Protein AF-A0A374K4F7-F1 (afdb_monomer_lite)

Foldseek 3Di:
DDPVVVVVVVVQLVLQLVLLVVLVPDDLVCLVVSCVVSVHDSVVSVVSVVVCVVCVPDHSSVSSVVVSVD

Radius of gyration: 12.78 Å; chains: 1; bounding box: 24×39×24 Å

Sequence (70 aa):
MTLQMRDRENVELGEMKKQVFLIRKITRDKVAATSDFLGVSESFVIKVMDLIEENPDLDDEEIAEMLVDF

Structure (mmCIF, N/CA/C/O backbone):
data_AF-A0A374K4F7-F1
#
_entry.id   AF-A0A374K4F7-F1
#
loop_
_atom_site.group_PDB
_atom_site.id
_atom_site.type_symbol
_atom_site.label_atom_id
_atom_site.label_alt_id
_atom_site.label_comp_id
_atom_site.label_asym_id
_atom_site.label_entity_id
_atom_site.label_seq_id
_atom_site.pdbx_PDB_ins_code
_atom_site.Cartn_x
_atom_site.Cartn_y
_atom_site.Cartn_z
_atom_site.occupancy
_atom_site.B_iso_or_equiv
_atom_site.auth_seq_id
_atom_site.auth_comp_id
_atom_site.auth_asym_id
_atom_site.auth_atom_id
_atom_site.pdbx_PDB_model_num
ATOM 1 N N . MET A 1 1 ? 9.487 29.201 -5.166 1.00 44.78 1 MET A N 1
ATOM 2 C CA . MET A 1 1 ? 9.190 27.993 -4.368 1.00 44.78 1 MET A CA 1
ATOM 3 C C . MET A 1 1 ? 10.048 28.015 -3.119 1.00 44.78 1 MET A C 1
ATOM 5 O O . MET A 1 1 ? 11.268 28.013 -3.230 1.00 44.78 1 MET A O 1
ATOM 9 N N . THR A 1 2 ? 9.424 28.147 -1.954 1.00 50.16 2 THR A N 1
ATOM 10 C CA . THR A 1 2 ? 10.076 28.108 -0.638 1.00 50.16 2 THR A CA 1
ATOM 11 C C . THR A 1 2 ? 10.375 26.659 -0.247 1.00 50.16 2 THR A C 1
ATOM 13 O O . THR A 1 2 ? 9.583 25.770 -0.553 1.00 50.16 2 THR A O 1
ATOM 16 N N . LEU A 1 3 ? 11.504 26.416 0.435 1.00 56.53 3 LEU A N 1
ATOM 17 C CA . LEU A 1 3 ? 11.941 25.075 0.871 1.00 56.53 3 LEU A CA 1
ATOM 18 C C . LEU A 1 3 ? 10.850 24.283 1.617 1.00 56.53 3 LEU A C 1
ATOM 20 O O . LEU A 1 3 ? 10.769 23.072 1.474 1.00 56.53 3 LEU A O 1
ATOM 24 N N . GLN A 1 4 ? 9.956 24.976 2.324 1.00 54.44 4 GLN A N 1
ATOM 25 C CA . GLN A 1 4 ? 8.869 24.374 3.101 1.00 54.44 4 GLN A CA 1
ATOM 26 C C . GLN A 1 4 ? 7.820 23.611 2.276 1.00 54.44 4 GLN A C 1
ATOM 28 O O . GLN A 1 4 ? 7.133 22.764 2.836 1.00 54.44 4 GLN A O 1
ATOM 33 N N . MET A 1 5 ? 7.660 23.916 0.982 1.00 55.72 5 MET A N 1
ATOM 34 C CA . MET A 1 5 ? 6.718 23.180 0.123 1.00 55.72 5 MET A CA 1
ATOM 35 C C . MET A 1 5 ? 7.291 21.813 -0.270 1.00 55.72 5 MET A C 1
ATOM 37 O O . MET A 1 5 ? 6.599 20.811 -0.142 1.00 55.72 5 MET A O 1
ATOM 41 N N . ARG A 1 6 ? 8.592 21.767 -0.596 1.00 58.00 6 ARG A N 1
ATOM 42 C CA . ARG A 1 6 ? 9.298 20.527 -0.963 1.00 58.00 6 ARG A CA 1
ATOM 43 C C . ARG A 1 6 ? 9.380 19.532 0.194 1.00 58.00 6 ARG A C 1
ATOM 45 O O . ARG A 1 6 ? 9.316 18.329 -0.023 1.00 58.00 6 ARG A O 1
ATOM 52 N N . ASP A 1 7 ? 9.519 20.030 1.423 1.00 57.19 7 ASP A N 1
ATOM 53 C CA . ASP A 1 7 ? 9.580 19.164 2.605 1.00 57.19 7 ASP A CA 1
ATOM 54 C C . ASP A 1 7 ? 8.235 18.483 2.897 1.00 57.19 7 ASP A C 1
ATOM 56 O O . ASP A 1 7 ? 8.230 17.355 3.379 1.00 57.19 7 ASP A O 1
ATOM 60 N N . ARG A 1 8 ? 7.095 19.122 2.588 1.00 59.69 8 ARG A N 1
ATOM 61 C CA . ARG A 1 8 ? 5.775 18.483 2.744 1.00 59.69 8 ARG A CA 1
ATOM 62 C C . ARG A 1 8 ? 5.525 17.413 1.695 1.00 59.69 8 ARG A C 1
ATOM 64 O O . ARG A 1 8 ? 5.132 16.316 2.069 1.00 59.69 8 ARG A O 1
ATOM 71 N N . GLU A 1 9 ? 5.820 17.710 0.433 1.00 59.03 9 GLU A N 1
ATOM 72 C CA . GLU A 1 9 ? 5.669 16.746 -0.666 1.00 59.03 9 GLU A CA 1
ATOM 73 C C . GLU A 1 9 ? 6.508 15.485 -0.410 1.00 59.03 9 GLU A C 1
ATOM 75 O O . GLU A 1 9 ? 6.021 14.369 -0.562 1.00 59.03 9 GLU A O 1
ATOM 80 N N . ASN A 1 10 ? 7.738 15.641 0.093 1.00 62.97 10 ASN A N 1
ATOM 81 C CA . ASN A 1 10 ? 8.587 14.502 0.454 1.00 62.97 10 ASN A CA 1
ATOM 82 C C . ASN A 1 10 ? 8.048 13.676 1.633 1.00 62.97 10 ASN A C 1
ATOM 84 O O . ASN A 1 10 ? 8.268 12.464 1.683 1.00 62.97 10 ASN A O 1
ATOM 88 N N . VAL A 1 11 ? 7.375 14.307 2.601 1.00 67.88 11 VAL A N 1
ATOM 89 C CA . VAL A 1 11 ? 6.745 13.583 3.717 1.00 67.88 11 VAL A CA 1
ATOM 90 C C . VAL A 1 11 ? 5.528 12.802 3.223 1.00 67.88 11 VAL A C 1
ATOM 92 O O . VAL A 1 11 ? 5.411 11.622 3.547 1.00 67.88 11 VAL A O 1
ATOM 95 N N . GLU A 1 12 ? 4.681 13.416 2.396 1.00 68.81 12 GLU A N 1
ATOM 96 C CA . GLU A 1 12 ? 3.486 12.780 1.824 1.00 68.81 12 GLU A CA 1
ATOM 97 C C . GLU A 1 12 ? 3.850 11.585 0.924 1.00 68.81 12 GLU A C 1
ATOM 99 O O . GLU A 1 12 ? 3.307 10.492 1.100 1.00 68.81 12 GLU A O 1
ATOM 104 N N . LEU A 1 13 ? 4.858 11.731 0.055 1.00 72.06 13 LEU A N 1
ATOM 105 C CA . LEU A 1 13 ? 5.419 10.627 -0.739 1.00 72.06 13 LEU A CA 1
ATOM 106 C C . LEU A 1 13 ? 5.968 9.493 0.135 1.00 72.06 13 LEU A C 1
ATOM 108 O O . LEU A 1 13 ? 5.778 8.310 -0.160 1.00 72.06 13 LEU A O 1
ATOM 112 N N . GLY A 1 14 ? 6.643 9.838 1.233 1.00 75.56 14 GLY A N 1
ATOM 113 C CA . GLY A 1 14 ? 7.180 8.862 2.178 1.00 75.56 14 GLY A CA 1
ATOM 114 C C . GLY A 1 14 ? 6.096 8.061 2.907 1.00 75.56 14 GLY A C 1
ATOM 115 O O . GLY A 1 14 ? 6.285 6.869 3.172 1.00 75.56 14 GLY A O 1
ATOM 116 N N . GLU A 1 15 ? 4.964 8.686 3.230 1.00 79.44 15 GLU A N 1
ATOM 117 C CA . GLU A 1 15 ? 3.806 8.010 3.824 1.00 79.44 15 GLU A CA 1
ATOM 118 C C . GLU A 1 15 ? 3.087 7.121 2.802 1.00 79.44 15 GLU A C 1
ATOM 120 O O . GLU A 1 15 ? 2.835 5.949 3.097 1.00 79.44 15 GLU A O 1
AT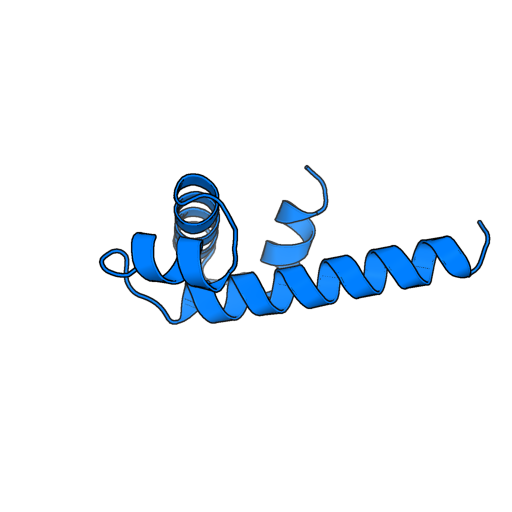OM 125 N N . MET A 1 16 ? 2.869 7.618 1.582 1.00 80.81 16 MET A N 1
ATOM 126 C CA . MET A 1 16 ? 2.288 6.859 0.467 1.00 80.81 16 MET A CA 1
ATOM 127 C C . MET A 1 16 ? 3.097 5.600 0.135 1.00 80.81 16 MET A C 1
ATOM 129 O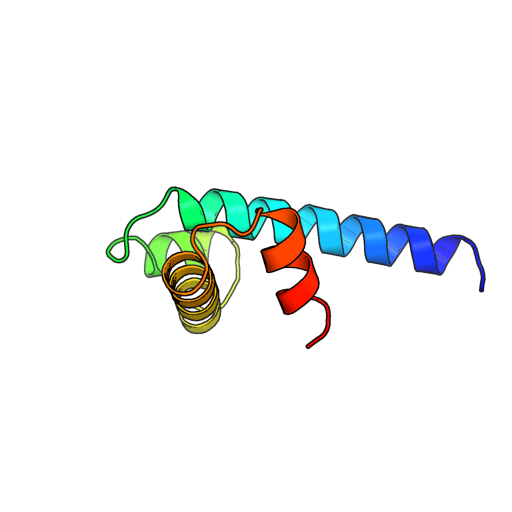 O . MET A 1 16 ? 2.542 4.503 0.100 1.00 80.81 16 MET A O 1
ATOM 133 N N . LYS A 1 17 ? 4.427 5.706 0.009 1.00 83.00 17 LYS A N 1
ATOM 134 C CA . LYS A 1 17 ? 5.312 4.542 -0.197 1.00 83.00 17 LYS A CA 1
ATOM 135 C C . LYS A 1 17 ? 5.123 3.462 0.866 1.00 83.00 17 LYS A C 1
ATOM 137 O O . LYS A 1 17 ? 5.068 2.274 0.552 1.00 83.00 17 LYS A O 1
ATOM 142 N N . LYS A 1 18 ? 5.017 3.854 2.142 1.00 84.38 18 LYS A N 1
ATOM 143 C CA . LYS A 1 18 ? 4.797 2.899 3.241 1.00 84.38 18 LYS A CA 1
ATOM 144 C C . LYS A 1 18 ? 3.442 2.210 3.125 1.00 84.38 18 LYS A C 1
ATOM 146 O O . LYS A 1 18 ? 3.361 1.011 3.390 1.00 84.38 18 LYS A O 1
ATOM 151 N N . GLN A 1 19 ? 2.401 2.947 2.741 1.00 83.25 19 GLN A N 1
ATOM 152 C CA . GLN A 1 19 ? 1.069 2.388 2.515 1.00 83.25 19 GLN A CA 1
ATOM 153 C C . GLN A 1 19 ? 1.096 1.369 1.372 1.00 83.25 19 GLN A C 1
ATOM 155 O O . GLN A 1 19 ? 0.686 0.231 1.581 1.00 83.25 19 GLN A O 1
ATOM 160 N N . VAL A 1 20 ? 1.665 1.726 0.218 1.00 84.88 20 VAL A N 1
ATOM 161 C CA . VAL A 1 20 ? 1.800 0.835 -0.948 1.00 84.88 20 VAL A CA 1
ATOM 162 C C . VAL A 1 20 ? 2.572 -0.436 -0.596 1.00 84.88 20 VAL A C 1
ATOM 164 O O . VAL A 1 20 ? 2.093 -1.537 -0.857 1.00 84.88 20 VAL A O 1
ATOM 167 N N . PHE A 1 21 ? 3.713 -0.314 0.086 1.00 86.00 21 PHE A N 1
ATOM 168 C CA . PHE A 1 21 ? 4.513 -1.465 0.513 1.00 86.00 21 PHE A CA 1
ATOM 169 C C . PHE A 1 21 ? 3.753 -2.415 1.448 1.00 86.00 21 PHE A C 1
ATOM 171 O O . PHE A 1 21 ? 3.881 -3.639 1.351 1.00 86.00 21 PHE A O 1
ATOM 178 N N . LEU A 1 22 ? 2.967 -1.868 2.381 1.00 84.88 22 LEU A N 1
ATOM 179 C CA . LEU A 1 22 ? 2.117 -2.673 3.259 1.00 84.88 22 LEU A CA 1
ATOM 180 C C . LEU A 1 22 ? 1.001 -3.352 2.462 1.00 84.88 22 LEU A C 1
ATOM 182 O O . LEU A 1 22 ? 0.757 -4.540 2.669 1.00 84.88 22 LEU A O 1
ATOM 186 N N . ILE A 1 23 ? 0.383 -2.631 1.524 1.00 85.81 23 ILE A N 1
ATOM 187 C CA . ILE A 1 23 ? -0.687 -3.141 0.663 1.00 85.81 23 ILE A CA 1
ATOM 188 C C . ILE A 1 23 ? -0.176 -4.272 -0.243 1.00 85.81 23 ILE A C 1
ATOM 190 O O . ILE A 1 23 ? -0.816 -5.313 -0.349 1.00 85.81 23 ILE A O 1
ATOM 194 N N . ARG A 1 24 ? 1.035 -4.153 -0.794 1.00 83.88 24 ARG A N 1
ATOM 195 C CA . ARG A 1 24 ? 1.688 -5.196 -1.608 1.00 83.88 24 ARG A CA 1
ATOM 196 C C . ARG A 1 24 ? 1.907 -6.513 -0.857 1.00 83.88 24 ARG A C 1
ATOM 198 O O . ARG A 1 24 ? 2.003 -7.575 -1.466 1.00 83.88 24 ARG A O 1
ATOM 205 N N . LYS A 1 25 ? 2.019 -6.455 0.471 1.00 85.75 25 LYS A N 1
ATOM 206 C CA . LYS A 1 25 ? 2.273 -7.618 1.336 1.00 85.75 25 LYS A CA 1
ATOM 207 C C . LYS A 1 25 ? 1.014 -8.254 1.907 1.00 85.75 25 LYS A C 1
ATOM 209 O O . LYS A 1 25 ? 1.111 -9.322 2.519 1.00 85.75 25 LYS A O 1
ATOM 214 N N . ILE A 1 26 ? -0.139 -7.611 1.762 1.00 84.31 26 ILE A N 1
ATOM 215 C CA . ILE A 1 26 ? -1.410 -8.172 2.205 1.00 84.31 26 ILE A CA 1
ATOM 216 C C . ILE A 1 26 ? -2.132 -8.858 1.052 1.00 84.31 26 ILE A C 1
ATOM 218 O O . ILE A 1 26 ? -1.846 -8.660 -0.123 1.00 84.31 26 ILE A O 1
ATOM 222 N N . THR A 1 27 ? -3.073 -9.710 1.417 1.00 80.88 27 THR A N 1
ATOM 223 C CA . THR A 1 27 ? -3.961 -10.417 0.498 1.00 80.88 27 THR A CA 1
ATOM 224 C C . THR A 1 27 ? -5.344 -9.764 0.547 1.00 80.88 27 THR A C 1
ATOM 226 O O . THR A 1 27 ? -5.665 -9.048 1.501 1.00 80.88 27 THR A O 1
ATOM 229 N N . ARG A 1 28 ? -6.162 -9.959 -0.500 1.00 78.81 28 ARG A N 1
ATOM 230 C CA . ARG A 1 28 ? -7.457 -9.262 -0.662 1.00 78.81 28 ARG A CA 1
ATOM 231 C C . ARG A 1 28 ? -8.434 -9.515 0.506 1.00 78.81 28 ARG A C 1
ATOM 233 O O . ARG A 1 28 ? -9.335 -8.718 0.731 1.00 78.81 28 ARG A O 1
ATOM 240 N N . ASP A 1 29 ? -8.247 -10.581 1.285 1.00 83.44 29 ASP A N 1
ATOM 241 C CA . ASP A 1 29 ? -9.014 -10.887 2.504 1.00 83.44 29 ASP A CA 1
ATOM 242 C C . ASP A 1 29 ? -8.726 -9.928 3.672 1.00 83.44 29 ASP A C 1
ATOM 244 O O . ASP A 1 29 ? -9.536 -9.816 4.591 1.00 83.44 29 ASP A O 1
ATOM 248 N N . LYS A 1 30 ? -7.594 -9.216 3.640 1.00 86.94 30 LYS A N 1
ATOM 249 C CA . LYS A 1 30 ? -7.168 -8.287 4.696 1.00 86.94 30 LYS A CA 1
ATOM 250 C C . LYS A 1 30 ? -7.432 -6.819 4.383 1.00 86.94 30 LYS A C 1
ATOM 252 O O . LYS A 1 30 ? -7.024 -5.968 5.168 1.00 86.94 30 LYS A O 1
ATOM 257 N N . VAL A 1 31 ? -8.141 -6.517 3.294 1.00 87.00 31 VAL A N 1
ATOM 258 C CA . VAL A 1 31 ? -8.444 -5.141 2.864 1.00 87.00 31 VAL A CA 1
ATOM 259 C C . VAL A 1 31 ? -9.052 -4.311 3.997 1.00 87.00 31 VAL A C 1
ATOM 261 O O . VAL A 1 31 ? -8.514 -3.253 4.299 1.00 87.00 31 VAL A O 1
ATOM 264 N N . ALA A 1 32 ? -10.079 -4.826 4.683 1.00 85.62 32 ALA A N 1
ATOM 265 C CA . ALA A 1 32 ? -10.741 -4.128 5.791 1.00 85.62 32 ALA A CA 1
ATOM 266 C C . ALA A 1 32 ? -9.812 -3.891 7.002 1.00 85.62 32 ALA A C 1
ATOM 268 O O . ALA A 1 32 ? -9.800 -2.827 7.613 1.00 85.62 32 ALA A O 1
ATOM 269 N N . ALA A 1 33 ? -8.969 -4.870 7.342 1.00 87.00 33 ALA A N 1
ATOM 270 C CA . ALA A 1 33 ? -8.008 -4.706 8.433 1.00 87.00 33 ALA A CA 1
ATOM 271 C C . ALA A 1 33 ? -6.921 -3.677 8.081 1.00 87.00 33 ALA A C 1
ATOM 273 O O . ALA A 1 33 ? -6.446 -2.938 8.942 1.00 87.00 33 ALA A O 1
ATOM 274 N N . THR A 1 34 ? -6.515 -3.630 6.813 1.00 86.06 34 THR A N 1
ATOM 275 C CA . THR A 1 34 ? -5.500 -2.701 6.321 1.00 86.06 34 THR A CA 1
ATOM 276 C C . THR A 1 34 ? -6.045 -1.292 6.137 1.00 86.06 34 THR A C 1
ATOM 278 O O . THR A 1 34 ? -5.327 -0.349 6.459 1.00 86.06 34 THR A O 1
ATOM 281 N N . SER A 1 35 ? -7.297 -1.127 5.704 1.00 87.62 35 SER A N 1
ATOM 282 C CA . SER A 1 35 ? -7.960 0.180 5.669 1.00 87.62 35 SER A CA 1
ATOM 283 C C . SER A 1 35 ? -8.046 0.785 7.067 1.00 87.62 35 SER A C 1
ATOM 285 O O . SER A 1 35 ? -7.636 1.928 7.257 1.00 87.62 35 SER A O 1
ATOM 287 N N . ASP A 1 36 ? -8.452 -0.010 8.062 1.00 87.75 36 ASP A N 1
ATOM 288 C CA . ASP A 1 36 ? -8.528 0.426 9.460 1.00 87.75 36 ASP A CA 1
ATOM 289 C C . ASP A 1 36 ? -7.145 0.762 10.034 1.00 87.75 36 ASP A C 1
ATOM 291 O O . ASP A 1 36 ? -6.977 1.771 10.719 1.00 87.75 36 ASP A O 1
ATOM 295 N N . PHE A 1 37 ? -6.133 -0.059 9.735 1.00 85.06 37 PHE A N 1
ATOM 296 C CA . PHE A 1 37 ? -4.766 0.154 10.213 1.00 85.06 37 PHE A CA 1
ATOM 297 C C . PHE A 1 37 ? -4.107 1.399 9.606 1.00 85.06 37 PHE A C 1
ATOM 299 O O . PHE A 1 37 ? -3.380 2.112 10.295 1.00 85.06 37 PHE A O 1
ATOM 306 N N . LEU A 1 38 ? -4.342 1.651 8.317 1.00 82.12 38 LEU A N 1
ATOM 307 C CA . LEU A 1 38 ? -3.782 2.795 7.597 1.00 82.12 38 LEU A CA 1
ATOM 308 C C . LEU A 1 38 ? -4.640 4.061 7.730 1.00 82.12 38 LEU A C 1
ATOM 310 O O . LEU A 1 38 ? -4.180 5.136 7.355 1.00 82.12 38 LEU A O 1
ATOM 314 N N . GLY A 1 39 ? -5.867 3.949 8.248 1.00 85.38 39 GLY A N 1
ATOM 315 C CA . GLY A 1 39 ? -6.818 5.058 8.323 1.00 85.38 39 GLY A CA 1
ATOM 316 C C . GLY A 1 39 ? -7.290 5.548 6.950 1.00 85.38 39 GLY A C 1
ATOM 317 O O . GLY A 1 39 ? -7.644 6.716 6.803 1.00 85.38 39 GLY A O 1
ATOM 318 N N . VAL A 1 40 ? -7.272 4.676 5.941 1.00 85.44 40 VAL A N 1
ATOM 319 C CA . VAL A 1 40 ? -7.689 4.972 4.560 1.00 85.44 40 VAL A CA 1
ATOM 320 C C . VAL A 1 40 ? -8.970 4.215 4.224 1.00 85.44 40 VAL A C 1
ATOM 322 O O . VAL A 1 40 ? -9.368 3.300 4.934 1.00 85.44 40 VAL A O 1
ATOM 325 N N . SER A 1 41 ? -9.635 4.574 3.127 1.00 88.31 41 SER A N 1
ATOM 326 C CA . SER A 1 41 ? -10.816 3.825 2.680 1.00 88.31 41 SER A CA 1
ATOM 327 C C . SER A 1 41 ? -10.443 2.446 2.119 1.00 88.31 41 SER A C 1
ATOM 329 O O . SER A 1 41 ? -9.402 2.290 1.481 1.00 88.31 41 SER A O 1
ATOM 331 N N . GLU A 1 42 ? -11.322 1.454 2.282 1.00 87.69 42 GLU A N 1
ATOM 332 C CA . GLU A 1 42 ? -11.171 0.137 1.637 1.00 87.69 42 GLU A CA 1
ATOM 333 C C . GLU A 1 42 ? -11.015 0.265 0.114 1.00 87.69 42 GLU A C 1
ATOM 335 O O . GLU A 1 42 ? -10.174 -0.400 -0.485 1.00 87.69 42 GLU A O 1
ATOM 340 N N . SER A 1 43 ? -11.757 1.188 -0.508 1.00 87.25 43 SER A N 1
ATOM 341 C CA . SER A 1 43 ? -11.657 1.486 -1.940 1.00 87.25 43 SER A CA 1
ATOM 342 C C . SER A 1 43 ? -10.259 1.944 -2.352 1.00 87.25 43 SER A C 1
ATOM 344 O O . SER A 1 43 ? -9.802 1.604 -3.440 1.00 87.25 43 SER A O 1
ATOM 346 N N . PHE A 1 44 ? -9.572 2.705 -1.495 1.00 86.69 44 PHE A N 1
ATOM 347 C CA . PHE A 1 44 ? -8.193 3.111 -1.744 1.00 86.69 44 PHE A CA 1
ATOM 348 C C . PHE A 1 44 ? -7.257 1.903 -1.709 1.00 86.69 44 PHE A C 1
ATOM 350 O O . PHE A 1 44 ? -6.468 1.724 -2.629 1.00 86.69 44 PHE A O 1
ATOM 357 N N . VAL A 1 45 ? -7.396 1.030 -0.705 1.00 87.25 45 VAL A N 1
ATOM 358 C CA . VAL A 1 45 ? -6.599 -0.203 -0.613 1.00 87.25 45 VAL A CA 1
ATOM 359 C C . VAL A 1 45 ? -6.795 -1.073 -1.855 1.00 87.25 45 VAL A C 1
ATOM 361 O O . VAL A 1 45 ? -5.810 -1.503 -2.446 1.00 87.25 45 VAL A O 1
ATOM 364 N N . ILE A 1 46 ? -8.042 -1.274 -2.294 1.00 88.00 46 ILE A N 1
ATOM 365 C CA . ILE A 1 46 ? -8.349 -2.038 -3.512 1.00 88.00 46 ILE A CA 1
ATOM 366 C C . ILE A 1 46 ? -7.707 -1.385 -4.738 1.00 88.00 46 ILE A C 1
ATOM 368 O O . ILE A 1 46 ? -7.045 -2.076 -5.501 1.00 88.00 46 ILE A O 1
ATOM 372 N N . LYS A 1 47 ? -7.821 -0.059 -4.893 1.00 87.44 47 LYS A N 1
ATOM 373 C CA . LYS A 1 47 ? -7.206 0.672 -6.011 1.00 87.44 47 LYS A CA 1
ATOM 374 C C . LYS A 1 47 ? -5.689 0.470 -6.061 1.00 87.44 47 LYS A C 1
ATOM 376 O O . LYS A 1 47 ? -5.137 0.272 -7.136 1.00 87.44 47 LYS A O 1
ATOM 381 N N . VAL A 1 48 ? -5.018 0.505 -4.909 1.00 86.62 48 VAL A N 1
ATOM 382 C CA . VAL A 1 48 ? -3.573 0.247 -4.824 1.00 86.62 48 VAL A CA 1
ATOM 383 C C . VAL A 1 48 ? -3.252 -1.207 -5.172 1.00 86.62 48 VAL A C 1
ATOM 385 O O . VAL A 1 48 ? -2.295 -1.455 -5.897 1.00 86.62 48 VAL A O 1
ATOM 388 N N . MET A 1 49 ? -4.049 -2.171 -4.700 1.00 87.75 49 MET A N 1
ATOM 389 C CA . MET A 1 49 ? -3.867 -3.582 -5.059 1.00 87.75 49 MET A CA 1
ATOM 390 C C . MET A 1 49 ? -4.043 -3.818 -6.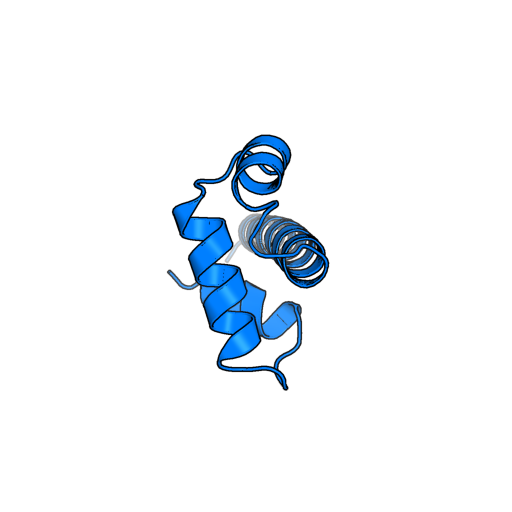560 1.00 87.75 49 MET A C 1
ATOM 392 O O . MET A 1 49 ? -3.209 -4.490 -7.159 1.00 87.75 49 MET A O 1
ATOM 396 N N . ASP A 1 50 ? -5.083 -3.242 -7.163 1.00 89.50 50 ASP A N 1
ATOM 397 C CA . ASP A 1 50 ? -5.335 -3.350 -8.598 1.00 89.50 50 ASP A CA 1
ATOM 398 C C . ASP A 1 50 ? -4.190 -2.698 -9.395 1.00 89.50 50 ASP A C 1
ATOM 400 O O . ASP A 1 50 ? -3.686 -3.314 -10.324 1.00 89.50 50 ASP A O 1
ATOM 404 N N . LEU A 1 51 ? -3.676 -1.531 -8.976 1.00 86.50 51 LEU A N 1
ATOM 405 C CA . LEU A 1 51 ? -2.507 -0.893 -9.606 1.00 86.50 51 LEU A CA 1
ATOM 406 C C . LEU A 1 51 ? -1.251 -1.777 -9.575 1.00 86.50 51 LEU A C 1
ATOM 408 O O . LEU A 1 51 ? -0.525 -1.838 -10.567 1.00 86.50 51 LEU A O 1
ATOM 412 N N . ILE A 1 52 ? -1.002 -2.459 -8.452 1.00 86.81 52 ILE A N 1
ATOM 413 C CA . ILE A 1 52 ? 0.124 -3.390 -8.297 1.00 86.81 52 ILE A CA 1
ATOM 414 C C . ILE A 1 52 ? -0.072 -4.640 -9.169 1.00 86.81 52 ILE A C 1
ATOM 416 O O . ILE A 1 52 ? 0.896 -5.144 -9.735 1.00 86.81 52 ILE A O 1
ATOM 420 N N . GLU A 1 53 ? -1.299 -5.159 -9.269 1.00 85.88 53 GLU A N 1
ATOM 421 C CA . GLU A 1 53 ? -1.618 -6.315 -10.117 1.00 85.88 53 GLU A CA 1
ATOM 422 C C . GLU A 1 53 ? -1.548 -5.971 -11.615 1.00 85.88 53 GLU A C 1
ATOM 424 O O . GLU A 1 53 ? -1.053 -6.777 -12.402 1.00 85.88 53 GLU A O 1
ATOM 429 N N . GLU A 1 54 ? -2.005 -4.780 -12.010 1.00 87.31 54 GLU A N 1
ATOM 430 C CA . GLU A 1 54 ? -1.942 -4.277 -13.387 1.00 87.31 54 GLU A CA 1
ATOM 431 C C . GLU A 1 54 ? -0.509 -3.941 -13.815 1.00 87.31 54 GLU A C 1
ATOM 433 O O . GLU A 1 54 ? -0.176 -4.064 -14.995 1.00 87.31 54 GLU A O 1
ATOM 438 N N . ASN A 1 55 ? 0.346 -3.549 -12.866 1.00 85.88 55 ASN A N 1
ATOM 439 C CA . ASN A 1 55 ? 1.716 -3.125 -13.128 1.00 85.88 55 ASN A CA 1
ATOM 440 C C . ASN A 1 55 ? 2.714 -3.809 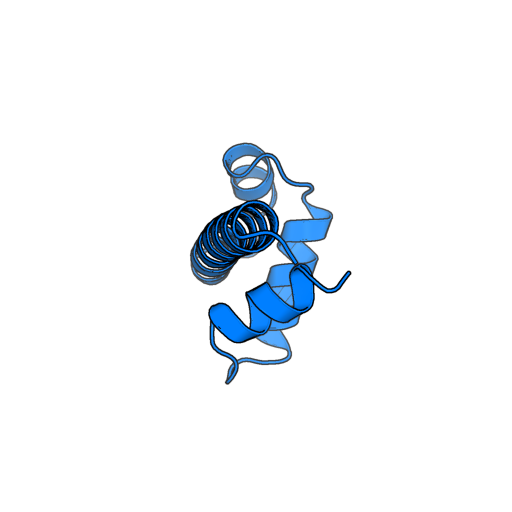-12.171 1.00 85.88 55 ASN A C 1
ATOM 442 O O . ASN A 1 55 ? 3.296 -3.159 -11.298 1.00 85.88 55 ASN A O 1
ATOM 446 N N . PRO A 1 56 ? 2.952 -5.124 -12.328 1.00 81.19 56 PRO A N 1
ATOM 447 C CA . PRO A 1 56 ? 3.815 -5.885 -11.423 1.00 81.19 56 PRO A CA 1
ATOM 448 C C . PRO A 1 56 ? 5.289 -5.456 -11.474 1.00 81.19 56 PRO A C 1
ATOM 450 O O . PRO A 1 56 ? 6.014 -5.692 -10.507 1.00 81.19 56 PRO A O 1
ATOM 453 N N . ASP A 1 57 ? 5.716 -4.827 -12.574 1.00 84.75 57 ASP A N 1
ATOM 454 C CA . ASP A 1 57 ? 7.084 -4.344 -12.789 1.00 84.75 57 ASP A CA 1
ATOM 455 C C . ASP A 1 57 ? 7.357 -2.972 -12.151 1.00 84.75 57 ASP A C 1
ATOM 457 O O . ASP A 1 57 ? 8.518 -2.580 -12.059 1.00 84.75 57 ASP A O 1
ATOM 461 N N . LEU A 1 58 ? 6.316 -2.246 -11.716 1.00 84.19 58 LEU A N 1
ATOM 462 C CA . LEU A 1 58 ? 6.488 -0.940 -11.082 1.00 84.19 58 LEU A CA 1
ATOM 463 C C . LEU A 1 58 ? 6.960 -1.090 -9.636 1.00 84.19 58 LEU A C 1
ATOM 465 O O . LEU A 1 58 ? 6.512 -1.962 -8.872 1.00 84.19 58 LEU A O 1
ATOM 469 N N . ASP A 1 59 ? 7.853 -0.187 -9.252 1.00 82.75 59 ASP A N 1
ATOM 470 C CA . ASP A 1 59 ? 8.321 -0.074 -7.881 1.00 82.75 59 ASP A CA 1
ATOM 471 C C . ASP A 1 59 ? 7.307 0.672 -7.003 1.00 82.75 59 ASP A C 1
ATOM 473 O O . ASP A 1 59 ? 6.459 1.435 -7.471 1.00 82.75 59 ASP A O 1
ATOM 477 N N . ASP A 1 60 ? 7.412 0.479 -5.684 1.00 80.50 60 ASP A N 1
ATOM 478 C CA . ASP A 1 60 ? 6.516 1.120 -4.709 1.00 80.50 60 ASP A CA 1
ATOM 479 C C . ASP A 1 60 ? 6.576 2.660 -4.796 1.00 80.50 60 ASP A C 1
ATOM 481 O O . ASP A 1 60 ? 5.635 3.342 -4.399 1.00 80.50 60 ASP A O 1
ATOM 485 N N . GLU A 1 61 ? 7.689 3.205 -5.305 1.00 81.50 61 GLU A N 1
ATOM 486 C CA . GLU A 1 61 ? 7.870 4.628 -5.606 1.00 81.50 61 GLU A CA 1
ATOM 487 C C . GLU A 1 61 ? 6.983 5.105 -6.744 1.00 81.50 61 GLU A C 1
ATOM 489 O O . GLU A 1 61 ? 6.256 6.075 -6.568 1.00 81.50 61 GLU A O 1
ATOM 494 N N . GLU A 1 62 ? 7.004 4.399 -7.871 1.00 83.25 62 GLU A N 1
ATOM 495 C CA . GLU A 1 62 ? 6.246 4.778 -9.061 1.00 83.25 62 GLU A CA 1
ATOM 496 C C . GLU A 1 62 ? 4.741 4.664 -8.796 1.00 83.25 62 GLU A C 1
ATOM 498 O O . GLU A 1 62 ? 3.976 5.567 -9.129 1.00 83.25 62 GLU A O 1
ATOM 503 N N . ILE A 1 63 ? 4.315 3.608 -8.092 1.00 83.81 63 ILE A N 1
ATOM 504 C CA . ILE A 1 63 ? 2.920 3.456 -7.652 1.00 83.81 63 ILE A CA 1
ATOM 505 C C . ILE A 1 63 ? 2.523 4.592 -6.691 1.00 83.81 63 ILE A C 1
ATOM 507 O O . ILE A 1 63 ? 1.418 5.121 -6.793 1.00 83.81 63 ILE A O 1
ATOM 511 N N . ALA A 1 64 ? 3.398 4.978 -5.755 1.00 80.69 64 ALA A N 1
ATOM 512 C CA . ALA A 1 64 ? 3.126 6.071 -4.820 1.00 80.69 64 ALA A CA 1
ATOM 513 C C . ALA A 1 64 ? 3.036 7.432 -5.526 1.00 80.69 64 ALA A C 1
ATOM 515 O O . ALA A 1 64 ? 2.129 8.203 -5.222 1.00 80.69 64 ALA A O 1
ATOM 516 N N . GLU A 1 65 ? 3.915 7.716 -6.489 1.00 80.81 65 GLU A N 1
ATOM 517 C CA . GLU A 1 65 ? 3.851 8.935 -7.305 1.00 80.81 65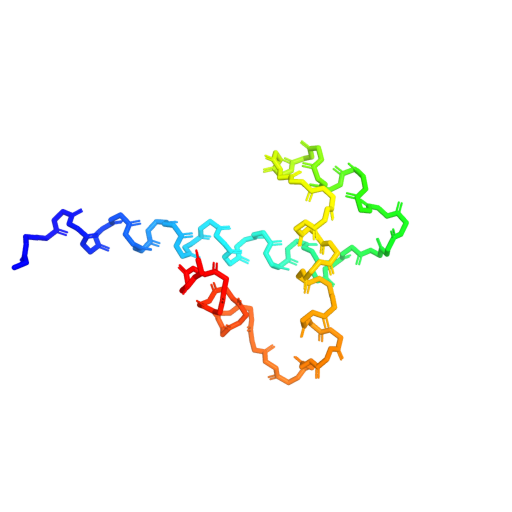 GLU A CA 1
ATOM 518 C C . GLU A 1 65 ? 2.528 9.025 -8.075 1.00 80.81 65 GLU A C 1
ATOM 520 O O . GLU A 1 65 ? 1.859 10.056 -8.029 1.00 80.81 65 GLU A O 1
ATOM 525 N N . MET A 1 66 ? 2.072 7.919 -8.675 1.00 80.31 66 MET A N 1
ATOM 526 C CA . MET A 1 66 ? 0.776 7.854 -9.366 1.00 80.31 66 MET A CA 1
ATOM 527 C C . MET A 1 66 ? -0.434 8.125 -8.455 1.00 80.31 66 MET A C 1
ATOM 529 O O . MET A 1 66 ? -1.510 8.472 -8.947 1.00 80.31 66 MET A O 1
ATOM 533 N N . LEU A 1 67 ? -0.292 7.933 -7.141 1.00 75.12 67 LEU A N 1
ATOM 534 C CA . LEU A 1 67 ? -1.348 8.181 -6.156 1.00 75.12 67 LEU A CA 1
ATOM 535 C C . LEU A 1 67 ? -1.325 9.609 -5.602 1.00 75.12 67 LEU A C 1
ATOM 537 O O . LEU A 1 67 ? -2.372 10.085 -5.171 1.00 75.12 67 LEU A O 1
ATOM 541 N N . VAL A 1 68 ? -0.162 10.267 -5.593 1.00 68.38 68 VAL A N 1
ATOM 542 C CA . VAL A 1 68 ? 0.013 11.654 -5.123 1.00 68.38 68 VAL A CA 1
ATOM 543 C C . VAL A 1 68 ? -0.421 12.667 -6.187 1.00 68.38 68 VAL A C 1
ATOM 545 O 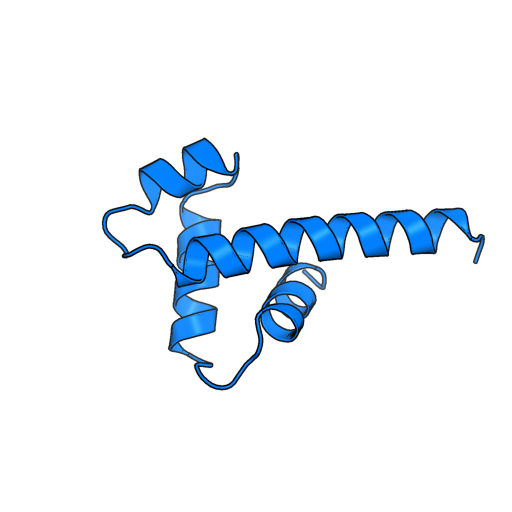O . VAL A 1 68 ? -0.906 13.739 -5.840 1.00 68.38 68 VAL A O 1
ATOM 548 N N . ASP A 1 69 ? -0.316 12.319 -7.471 1.00 56.19 69 ASP A N 1
ATOM 549 C CA . ASP A 1 69 ? -0.700 13.185 -8.600 1.00 56.19 69 ASP A CA 1
ATOM 550 C C . ASP A 1 69 ? -2.233 13.283 -8.844 1.00 56.19 69 ASP A C 1
ATOM 552 O O . ASP A 1 69 ? -2.663 13.796 -9.882 1.00 56.19 69 ASP A O 1
ATOM 556 N N . PHE A 1 70 ? -3.074 12.790 -7.919 1.00 48.56 70 PHE A N 1
ATOM 557 C CA . PHE A 1 70 ? -4.538 12.674 -8.066 1.00 48.56 70 PHE A CA 1
ATOM 558 C C . PHE A 1 70 ? -5.355 13.516 -7.077 1.00 48.56 70 PHE A C 1
ATOM 560 O O . PHE A 1 70 ? -4.995 13.578 -5.881 1.00 48.56 70 PHE A O 1
#

Secondary structure (DSSP, 8-state):
--HHHHHHHHHHHHHHHHHHHHHHHS-GGGHHHHHHHHTS-HHHHHHHHHHHHH-TTS-HHHHHHHHHT-

pLDDT: mean 78.56, std 11.67, range [44.78, 89.5]